Protein AF-A0A8H6TT60-F1 (afdb_monomer)

Structure (mmCIF, N/CA/C/O backbone):
data_AF-A0A8H6TT60-F1
#
_entry.id   AF-A0A8H6TT60-F1
#
loop_
_atom_site.group_PDB
_atom_site.id
_atom_site.type_symbol
_atom_site.label_atom_id
_atom_site.label_alt_id
_atom_site.label_comp_id
_atom_site.label_asym_id
_atom_site.label_entity_id
_atom_site.label_seq_id
_atom_site.pdbx_PDB_ins_code
_atom_site.Cartn_x
_atom_site.Cartn_y
_atom_site.Cartn_z
_atom_site.occupancy
_atom_site.B_iso_or_equiv
_atom_site.auth_seq_id
_atom_site.auth_comp_id
_atom_site.auth_asym_id
_atom_site.auth_atom_id
_atom_site.pdbx_PDB_model_num
ATOM 1 N N . MET A 1 1 ? 9.401 -14.205 6.089 1.00 51.28 1 MET A N 1
ATOM 2 C CA . MET A 1 1 ? 9.884 -13.890 4.728 1.00 51.28 1 MET A CA 1
ATOM 3 C C . MET A 1 1 ? 11.202 -14.616 4.530 1.00 51.28 1 MET A C 1
ATOM 5 O O . MET A 1 1 ? 12.069 -14.427 5.379 1.00 51.28 1 MET A O 1
ATOM 9 N N . PRO A 1 2 ? 11.378 -15.457 3.499 1.00 51.19 2 PRO A N 1
ATOM 10 C CA . PRO A 1 2 ? 12.714 -15.923 3.177 1.00 51.19 2 PRO A CA 1
ATOM 11 C C . PRO A 1 2 ? 13.532 -14.701 2.713 1.00 51.19 2 PRO A C 1
ATOM 13 O O . PRO A 1 2 ? 13.049 -13.936 1.874 1.00 51.19 2 PRO A O 1
ATOM 16 N N . PRO A 1 3 ? 14.737 -14.473 3.256 1.00 56.41 3 PRO A N 1
ATOM 17 C CA . PRO A 1 3 ? 15.605 -13.351 2.885 1.00 56.41 3 PRO A CA 1
ATOM 18 C C . PRO A 1 3 ? 15.884 -13.226 1.377 1.00 56.41 3 PRO A C 1
ATOM 20 O O . PRO A 1 3 ? 16.286 -12.165 0.923 1.00 56.41 3 PRO A O 1
ATOM 23 N N . SER A 1 4 ? 15.634 -14.284 0.599 1.00 56.66 4 SER A N 1
ATOM 24 C CA . SER A 1 4 ? 15.887 -14.376 -0.841 1.00 56.66 4 SER A CA 1
ATOM 25 C C . SER A 1 4 ? 14.993 -13.506 -1.731 1.00 56.66 4 SER A C 1
ATOM 27 O O . SER A 1 4 ? 15.344 -13.289 -2.885 1.00 56.66 4 SER A O 1
ATOM 29 N N . ALA A 1 5 ? 13.846 -13.021 -1.240 1.00 62.72 5 ALA A N 1
ATOM 30 C CA . ALA A 1 5 ? 12.920 -12.204 -2.038 1.00 62.72 5 ALA A CA 1
ATOM 31 C C . ALA A 1 5 ? 13.237 -10.698 -2.008 1.00 62.72 5 ALA A C 1
ATOM 33 O O . ALA A 1 5 ? 12.666 -9.933 -2.782 1.00 62.72 5 ALA A O 1
ATOM 34 N N . ILE A 1 6 ? 14.116 -10.271 -1.099 1.00 71.19 6 ILE A N 1
ATOM 35 C CA . ILE A 1 6 ? 14.583 -8.892 -1.000 1.00 71.19 6 ILE A CA 1
ATOM 36 C C . ILE A 1 6 ? 15.990 -8.842 -1.606 1.00 71.19 6 ILE A C 1
ATOM 38 O O . ILE A 1 6 ? 16.857 -9.584 -1.140 1.00 71.19 6 ILE A O 1
ATOM 42 N N . PRO A 1 7 ? 16.254 -7.990 -2.615 1.00 73.81 7 PRO A N 1
ATOM 43 C CA . PRO A 1 7 ? 17.599 -7.840 -3.158 1.00 73.81 7 PRO A CA 1
ATOM 44 C C . PRO A 1 7 ? 18.592 -7.507 -2.030 1.00 73.81 7 PRO A C 1
ATOM 46 O O . PRO A 1 7 ? 18.282 -6.644 -1.201 1.00 73.81 7 PRO A O 1
ATOM 49 N N . PRO A 1 8 ? 19.772 -8.147 -1.969 1.00 67.81 8 PRO A N 1
ATOM 50 C CA . PRO A 1 8 ? 20.729 -7.955 -0.873 1.00 67.81 8 PRO A CA 1
ATOM 51 C C . PRO A 1 8 ? 21.216 -6.502 -0.749 1.00 67.81 8 PRO A C 1
ATOM 53 O O . PRO A 1 8 ? 21.504 -6.047 0.356 1.00 67.81 8 PRO A O 1
ATOM 56 N N . GLU A 1 9 ? 21.216 -5.769 -1.865 1.00 68.38 9 GLU A N 1
ATOM 57 C CA . GLU A 1 9 ? 21.565 -4.345 -1.976 1.00 68.38 9 GLU A CA 1
ATOM 58 C C . GLU A 1 9 ? 20.437 -3.398 -1.530 1.00 68.38 9 GLU A C 1
ATOM 60 O O . GLU A 1 9 ? 20.615 -2.182 -1.462 1.00 68.38 9 GLU A O 1
ATOM 65 N N . SER A 1 10 ? 19.233 -3.918 -1.277 1.00 68.81 10 SER A N 1
ATOM 66 C CA . SER A 1 10 ? 18.085 -3.058 -1.008 1.00 68.81 10 SER A CA 1
ATOM 67 C C . SER A 1 10 ? 18.124 -2.472 0.413 1.00 68.81 10 SER A C 1
ATOM 69 O O . SER A 1 10 ? 18.510 -3.141 1.383 1.00 68.81 10 SER A O 1
ATOM 71 N N . PRO A 1 11 ? 17.697 -1.208 0.577 1.00 68.06 11 PRO A N 1
ATOM 72 C CA . PRO A 1 11 ? 17.667 -0.573 1.881 1.00 68.06 11 PRO A CA 1
ATOM 73 C C . PRO A 1 11 ? 16.642 -1.264 2.786 1.00 68.06 11 PRO A C 1
ATOM 75 O O . PRO A 1 11 ? 15.459 -1.339 2.470 1.00 68.06 11 PRO A O 1
ATOM 78 N N . ARG A 1 12 ? 17.085 -1.690 3.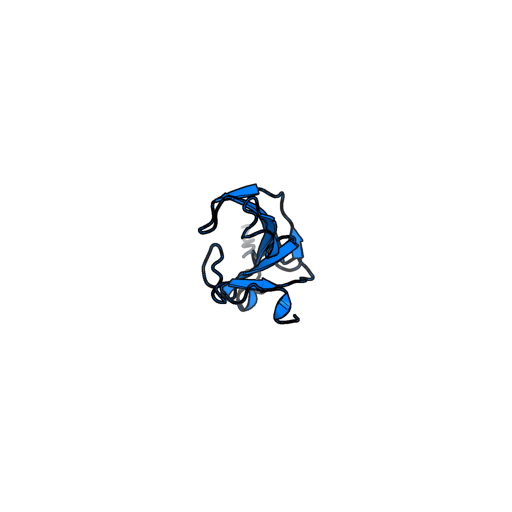975 1.00 71.50 12 ARG A N 1
ATOM 79 C CA . ARG A 1 12 ? 16.194 -2.168 5.054 1.00 71.50 12 ARG A CA 1
ATOM 80 C C . ARG A 1 12 ? 15.429 -1.035 5.751 1.00 71.50 12 ARG A C 1
ATOM 82 O O . ARG A 1 12 ? 14.546 -1.291 6.563 1.00 71.50 12 ARG A O 1
ATOM 89 N N . ASN A 1 13 ? 15.774 0.212 5.433 1.00 76.88 13 ASN A N 1
ATOM 90 C CA . ASN A 1 13 ? 15.185 1.418 5.999 1.00 76.88 13 ASN A CA 1
ATOM 91 C C . ASN A 1 13 ? 14.226 2.042 4.984 1.00 76.88 13 ASN A C 1
ATOM 93 O O . ASN A 1 13 ? 14.607 2.946 4.239 1.00 76.88 13 ASN A O 1
ATOM 97 N N . PHE A 1 14 ? 12.988 1.556 4.947 1.00 86.00 14 PHE A N 1
ATOM 98 C CA . PHE A 1 14 ? 11.962 2.153 4.101 1.00 86.00 14 PHE A CA 1
ATOM 99 C C . PHE A 1 14 ? 11.390 3.421 4.746 1.00 86.00 14 PHE A C 1
ATOM 101 O O . PHE A 1 14 ? 11.361 3.564 5.974 1.00 86.00 14 PHE A O 1
ATOM 108 N N . LYS A 1 15 ? 10.931 4.349 3.904 1.00 86.06 15 LYS A N 1
ATOM 109 C CA . LYS A 1 15 ? 10.236 5.567 4.325 1.00 86.06 15 LYS A CA 1
ATOM 110 C C . LYS A 1 15 ? 8.884 5.651 3.624 1.00 86.06 15 LYS A C 1
ATOM 112 O O . LYS A 1 15 ? 8.822 5.474 2.4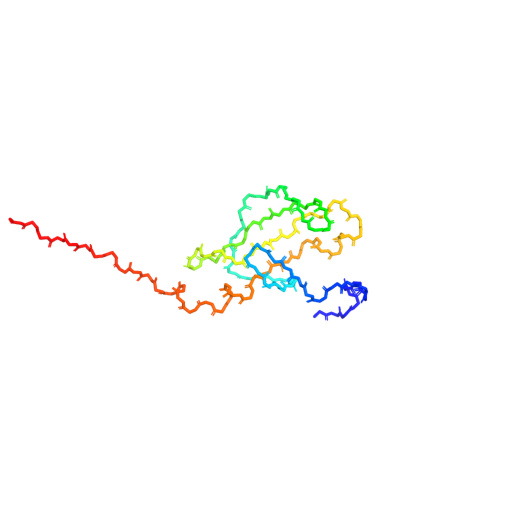09 1.00 86.06 15 LYS A O 1
ATOM 117 N N . GLY A 1 16 ? 7.838 5.861 4.415 1.00 84.06 16 GLY A N 1
ATOM 118 C CA . GLY A 1 16 ? 6.484 6.142 3.954 1.00 84.06 16 GLY A CA 1
ATOM 119 C C . GLY A 1 16 ? 6.279 7.639 3.733 1.00 84.06 16 GLY A C 1
ATOM 120 O O . GLY A 1 16 ? 7.222 8.361 3.409 1.00 84.06 16 GLY A O 1
ATOM 121 N N . PHE A 1 17 ? 5.045 8.095 3.923 1.00 83.25 17 PHE A N 1
ATOM 122 C CA . PHE A 1 17 ? 4.691 9.506 3.844 1.00 83.25 17 PHE A CA 1
ATOM 123 C C . PHE A 1 17 ? 5.142 10.278 5.090 1.00 83.25 17 PHE A C 1
ATOM 125 O O . PHE A 1 17 ? 5.773 11.323 4.953 1.00 83.25 17 PHE A O 1
ATOM 132 N N . SER A 1 18 ? 4.867 9.758 6.291 1.00 81.38 18 SER A N 1
ATOM 133 C CA . SER A 1 18 ? 5.135 10.467 7.553 1.00 81.38 18 SER A CA 1
ATOM 134 C C . SER A 1 18 ? 6.479 10.105 8.193 1.00 81.38 18 SER A C 1
ATOM 136 O O . SER A 1 18 ? 7.041 10.889 8.958 1.00 81.38 18 SER A O 1
ATOM 138 N N . GLY A 1 19 ? 7.056 8.945 7.864 1.00 86.88 19 GLY A N 1
ATOM 139 C CA . GLY A 1 19 ? 8.360 8.586 8.411 1.00 86.88 19 GLY A CA 1
ATOM 140 C C . GLY A 1 19 ? 8.824 7.171 8.112 1.00 86.88 19 GLY A C 1
ATOM 141 O O . GLY A 1 19 ? 8.789 6.703 6.975 1.00 86.88 19 GLY A O 1
ATOM 142 N N . ARG A 1 20 ? 9.362 6.505 9.140 1.00 91.62 20 ARG A N 1
ATOM 143 C CA . ARG A 1 20 ? 9.911 5.148 9.021 1.00 91.62 20 ARG A CA 1
ATOM 144 C C . ARG A 1 20 ? 8.793 4.156 8.731 1.00 91.62 20 ARG A C 1
ATOM 146 O O . ARG A 1 20 ? 7.799 4.099 9.450 1.00 91.62 20 ARG A O 1
ATOM 153 N N . ALA A 1 21 ? 9.021 3.326 7.726 1.00 92.81 21 ALA A N 1
ATOM 154 C CA . ALA A 1 21 ? 8.089 2.296 7.317 1.00 92.81 21 ALA A CA 1
ATOM 155 C C . ALA A 1 21 ? 8.782 0.937 7.214 1.00 92.81 21 ALA A C 1
ATOM 157 O O . ALA A 1 21 ? 10.010 0.835 7.155 1.00 92.81 21 ALA A O 1
ATOM 158 N N . SER A 1 22 ? 7.979 -0.118 7.209 1.00 90.56 22 SER A N 1
ATOM 159 C CA . SER A 1 22 ? 8.426 -1.488 6.967 1.00 90.56 22 SER A CA 1
ATOM 160 C C . SER A 1 22 ? 7.587 -2.130 5.876 1.00 90.56 22 SER A C 1
ATOM 162 O O . SER A 1 22 ? 6.414 -1.800 5.702 1.00 90.56 22 SER A O 1
ATOM 164 N N . LEU A 1 23 ? 8.217 -3.026 5.118 1.00 91.00 23 LEU A N 1
ATOM 165 C CA . LEU A 1 23 ? 7.588 -3.719 4.006 1.00 91.00 23 LEU A CA 1
ATOM 166 C C . LEU A 1 23 ? 7.056 -5.080 4.466 1.00 91.00 23 LEU A C 1
ATOM 168 O O . LEU A 1 23 ? 7.801 -5.905 4.993 1.00 91.00 23 LEU A O 1
ATOM 172 N N . PHE A 1 24 ? 5.775 -5.323 4.224 1.00 90.62 24 PHE A N 1
ATOM 173 C CA . PHE A 1 24 ? 5.064 -6.539 4.586 1.00 90.62 24 PHE A CA 1
ATOM 174 C C . PHE A 1 24 ? 4.539 -7.245 3.335 1.00 90.62 24 PHE A C 1
ATOM 176 O O . PHE A 1 24 ? 4.322 -6.640 2.285 1.00 90.62 24 PHE A O 1
ATOM 183 N N . THR A 1 25 ? 4.342 -8.556 3.451 1.00 91.00 25 THR A N 1
ATOM 184 C CA . THR A 1 25 ? 3.820 -9.412 2.369 1.00 91.00 25 THR A CA 1
ATOM 185 C C . THR A 1 25 ? 2.318 -9.649 2.473 1.00 91.00 25 THR A C 1
ATOM 187 O O . THR A 1 25 ? 1.690 -9.983 1.476 1.00 91.00 25 THR A O 1
ATOM 190 N N . ALA A 1 26 ? 1.743 -9.455 3.658 1.00 90.81 26 ALA A N 1
ATOM 191 C CA . ALA A 1 26 ? 0.322 -9.597 3.922 1.00 90.81 26 ALA A CA 1
ATOM 192 C C . ALA A 1 26 ? -0.096 -8.606 5.011 1.00 90.81 26 ALA A C 1
ATOM 194 O O . ALA A 1 26 ? 0.693 -8.291 5.906 1.00 90.81 26 ALA A O 1
ATOM 195 N N . THR A 1 27 ? -1.339 -8.148 4.933 1.00 92.44 27 THR A N 1
ATOM 196 C CA . THR A 1 27 ? -2.003 -7.315 5.937 1.00 92.44 27 THR A CA 1
ATOM 197 C C . THR A 1 27 ? -3.443 -7.789 6.095 1.00 92.44 27 THR A C 1
ATOM 199 O O . THR A 1 27 ? -4.010 -8.396 5.186 1.00 92.44 27 THR A O 1
ATOM 202 N N . TYR A 1 28 ? -4.030 -7.533 7.260 1.00 93.31 28 TYR A N 1
ATOM 203 C CA . TYR A 1 28 ? -5.405 -7.904 7.585 1.00 93.31 28 TYR A CA 1
ATOM 204 C C . TYR A 1 28 ? -6.113 -6.704 8.206 1.00 93.31 28 TYR A C 1
ATOM 206 O O . TYR A 1 28 ? -5.453 -5.820 8.746 1.00 93.31 28 TYR A O 1
ATOM 214 N N . ASN A 1 29 ? -7.447 -6.694 8.153 1.00 93.81 29 ASN A N 1
ATOM 215 C CA . ASN A 1 29 ? -8.280 -5.635 8.731 1.00 93.81 29 ASN A CA 1
ATOM 216 C C . ASN A 1 29 ? -7.993 -4.224 8.170 1.00 93.81 29 ASN A C 1
ATOM 218 O O . ASN A 1 29 ? -8.046 -3.232 8.895 1.00 93.81 29 ASN A O 1
ATOM 222 N N . VAL A 1 30 ? -7.681 -4.140 6.874 1.00 95.56 30 VAL A N 1
ATOM 223 C CA . VAL A 1 30 ? -7.428 -2.872 6.180 1.00 95.56 30 VAL A CA 1
ATOM 224 C C . VAL A 1 30 ? -8.326 -2.708 4.958 1.00 95.56 30 VAL A C 1
ATOM 226 O O . VAL A 1 30 ? -8.623 -3.683 4.263 1.00 95.56 30 VAL A O 1
ATOM 229 N N . SER A 1 31 ? -8.702 -1.467 4.669 1.00 95.88 31 SER A N 1
ATOM 230 C CA . SER A 1 31 ? -9.360 -1.044 3.432 1.00 95.88 31 SER A CA 1
ATOM 231 C C . SER A 1 31 ? -8.347 -0.376 2.513 1.00 95.88 31 SER A C 1
ATOM 233 O O . SER A 1 31 ? -7.443 0.313 2.987 1.00 95.88 31 SER A O 1
ATOM 235 N N . GLN A 1 32 ? -8.513 -0.558 1.204 1.00 96.44 32 GLN A N 1
ATOM 236 C CA . GLN A 1 32 ? -7.655 0.040 0.180 1.00 96.44 32 GLN A CA 1
ATOM 237 C C . GLN A 1 32 ? -8.426 1.143 -0.543 1.00 96.44 32 GLN A C 1
ATOM 239 O O . GLN A 1 32 ? -9.507 0.881 -1.073 1.00 96.44 32 GLN A O 1
ATOM 244 N N . LEU A 1 33 ? -7.876 2.356 -0.586 1.00 95.88 33 LEU A N 1
ATOM 245 C CA . LEU A 1 33 ? -8.440 3.432 -1.403 1.00 95.88 33 LEU A CA 1
ATOM 246 C C . LEU A 1 33 ? -8.063 3.266 -2.881 1.00 95.88 33 LEU A C 1
ATOM 248 O O . LEU A 1 33 ? -7.205 2.456 -3.244 1.00 95.88 33 LEU A O 1
ATOM 252 N N . ALA A 1 34 ? -8.704 4.063 -3.740 1.00 96.81 34 ALA A N 1
ATOM 253 C CA . ALA A 1 34 ? -8.413 4.089 -5.168 1.00 96.81 34 ALA A CA 1
ATOM 254 C C . ALA A 1 34 ? -6.905 4.325 -5.415 1.00 96.81 34 ALA A C 1
ATOM 256 O O . ALA A 1 34 ? -6.343 5.284 -4.874 1.00 96.81 34 ALA A O 1
ATOM 257 N N . PRO A 1 35 ? -6.234 3.476 -6.218 1.00 96.94 35 PRO A N 1
ATOM 258 C CA . PRO A 1 35 ? -4.813 3.632 -6.476 1.00 96.94 35 PRO A CA 1
ATOM 259 C C . PRO A 1 35 ? -4.496 4.944 -7.200 1.00 96.94 35 PRO A C 1
ATOM 261 O O . PRO A 1 35 ? -5.159 5.306 -8.172 1.00 96.94 35 PRO A O 1
ATOM 264 N N . LYS A 1 36 ? -3.431 5.619 -6.769 1.00 96.31 36 LYS A N 1
ATOM 265 C CA . LYS A 1 36 ? -2.909 6.854 -7.362 1.00 96.31 36 LYS A CA 1
ATOM 266 C C . LYS A 1 36 ? -1.447 6.683 -7.759 1.00 96.31 36 LYS A C 1
ATOM 268 O O . LYS A 1 36 ? -0.689 5.981 -7.090 1.00 96.31 36 LYS A O 1
ATOM 273 N N . VAL A 1 37 ? -1.043 7.305 -8.865 1.00 96.25 37 VAL A N 1
ATOM 274 C CA . VAL A 1 37 ? 0.370 7.331 -9.265 1.00 96.25 37 VAL A CA 1
ATOM 275 C C . VAL A 1 37 ? 1.093 8.374 -8.420 1.00 96.25 37 VAL A C 1
ATOM 277 O O . VAL A 1 37 ? 0.663 9.522 -8.355 1.00 96.25 37 VAL A O 1
ATOM 280 N N . GLN A 1 38 ? 2.195 7.980 -7.789 1.00 93.69 38 GLN A N 1
ATOM 281 C CA . GLN A 1 38 ? 3.029 8.8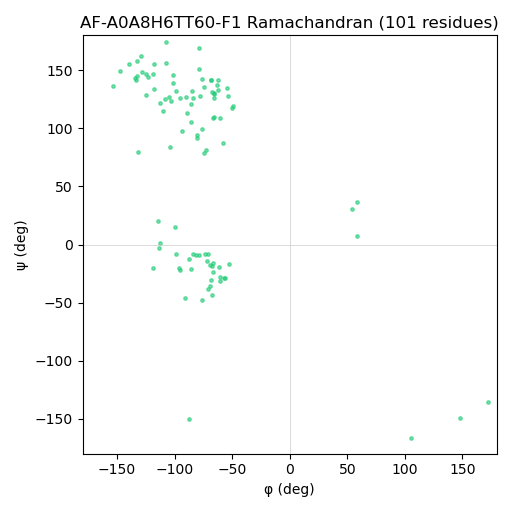51 -6.972 1.00 93.69 38 GLN A CA 1
ATOM 282 C C . GLN A 1 38 ? 4.505 8.659 -7.320 1.00 93.69 38 GLN A C 1
ATOM 284 O O . GLN A 1 38 ? 4.965 7.544 -7.574 1.00 93.69 38 GLN A O 1
ATOM 289 N N . LEU A 1 39 ? 5.255 9.760 -7.323 1.00 90.94 39 LEU A N 1
ATOM 290 C CA . LEU A 1 39 ? 6.702 9.728 -7.492 1.00 90.94 39 LEU A CA 1
ATOM 291 C C . LEU A 1 39 ? 7.363 9.505 -6.128 1.00 90.94 39 LEU A C 1
ATOM 293 O O . LEU A 1 39 ? 7.159 10.281 -5.196 1.00 90.94 39 LEU A O 1
ATOM 297 N N . MET A 1 40 ? 8.137 8.431 -6.012 1.00 86.75 40 MET A N 1
ATOM 298 C CA . MET A 1 40 ? 8.946 8.114 -4.836 1.00 86.75 40 MET A CA 1
ATOM 299 C C . MET A 1 40 ? 10.429 8.337 -5.144 1.00 86.75 40 MET A C 1
ATOM 301 O O . MET A 1 40 ? 10.810 8.584 -6.288 1.00 86.75 40 MET A O 1
ATOM 305 N N . ALA A 1 41 ? 11.288 8.197 -4.132 1.00 83.44 41 ALA A N 1
ATOM 306 C CA . ALA A 1 41 ? 12.740 8.299 -4.310 1.00 83.44 41 ALA A CA 1
ATOM 307 C C . ALA A 1 41 ? 13.293 7.317 -5.362 1.00 83.44 41 ALA A C 1
ATOM 309 O O . ALA A 1 41 ? 14.288 7.612 -6.013 1.00 83.44 41 ALA A O 1
ATOM 310 N N . THR A 1 42 ? 12.636 6.169 -5.537 1.00 84.06 42 THR A N 1
ATOM 311 C CA . THR A 1 42 ? 13.002 5.117 -6.495 1.00 84.06 42 THR A CA 1
ATOM 312 C C . THR A 1 42 ? 12.181 5.159 -7.789 1.00 84.06 42 THR A C 1
ATOM 314 O O . THR A 1 42 ? 12.167 4.198 -8.548 1.00 84.06 42 THR A O 1
ATOM 317 N N . GLY A 1 43 ? 11.477 6.264 -8.057 1.00 89.19 43 GLY A N 1
ATOM 318 C CA . GLY A 1 43 ? 10.702 6.459 -9.282 1.00 89.19 43 GLY A CA 1
ATOM 319 C C . GLY A 1 43 ? 9.189 6.340 -9.096 1.00 89.19 43 GLY A C 1
ATOM 320 O O . GLY A 1 43 ? 8.657 6.398 -7.983 1.00 89.19 43 GLY A O 1
ATOM 321 N N . ALA A 1 44 ? 8.471 6.240 -10.215 1.00 93.50 44 ALA A N 1
ATOM 322 C CA . ALA A 1 44 ? 7.012 6.236 -10.230 1.00 93.50 44 ALA A CA 1
ATOM 323 C C . ALA A 1 44 ? 6.443 4.902 -9.729 1.00 93.50 44 ALA A C 1
ATOM 325 O O . ALA A 1 44 ? 6.869 3.825 -10.155 1.00 93.50 44 ALA A O 1
ATOM 326 N N . HIS A 1 45 ? 5.430 4.992 -8.871 1.00 94.81 45 HIS A N 1
ATOM 327 C CA . HIS A 1 45 ? 4.707 3.853 -8.319 1.00 94.81 45 HIS A CA 1
ATOM 328 C C . HIS A 1 45 ? 3.199 4.106 -8.371 1.00 94.81 45 HIS A C 1
ATOM 330 O O . HIS A 1 45 ? 2.745 5.227 -8.154 1.00 94.81 45 HIS A O 1
ATOM 336 N N . LEU A 1 46 ? 2.415 3.063 -8.639 1.00 96.75 46 LEU A N 1
ATOM 337 C CA . LEU A 1 46 ? 0.971 3.062 -8.421 1.00 96.75 46 LEU A CA 1
ATOM 338 C C . LEU A 1 46 ? 0.712 2.571 -6.994 1.00 96.75 46 LEU A C 1
ATOM 340 O O . LEU A 1 46 ? 0.996 1.414 -6.679 1.00 96.75 46 LEU A O 1
ATOM 344 N N . LEU A 1 47 ? 0.200 3.450 -6.137 1.00 96.44 47 LEU A N 1
ATOM 345 C CA . LEU A 1 47 ? 0.027 3.210 -4.706 1.00 96.44 47 LEU A CA 1
ATOM 346 C C . LEU A 1 47 ? -1.450 3.271 -4.324 1.00 96.44 47 LEU A C 1
ATOM 348 O O . LEU A 1 47 ? -2.141 4.212 -4.702 1.00 96.44 47 LEU A O 1
ATOM 352 N N . ALA A 1 48 ? -1.920 2.305 -3.540 1.00 97.12 48 ALA A N 1
ATOM 353 C CA . ALA A 1 48 ? -3.228 2.360 -2.890 1.00 97.12 48 ALA A CA 1
ATOM 354 C C . ALA A 1 48 ? -3.039 2.663 -1.403 1.00 97.12 48 ALA A C 1
ATOM 356 O O . ALA A 1 48 ? -2.260 1.987 -0.735 1.00 97.12 48 ALA A O 1
ATOM 357 N N . GLU A 1 49 ? -3.719 3.682 -0.893 1.00 96.12 49 GLU A N 1
ATOM 358 C CA . GLU A 1 49 ? -3.676 4.034 0.529 1.00 96.12 49 GLU A CA 1
ATOM 359 C C . GLU A 1 49 ? -4.371 2.960 1.374 1.00 96.12 49 GLU A C 1
ATOM 361 O O . GLU A 1 49 ? -5.376 2.390 0.942 1.00 96.12 49 GLU A O 1
ATOM 366 N N . LEU A 1 50 ? -3.807 2.660 2.543 1.00 96.19 50 LEU A N 1
ATOM 367 C CA . LEU A 1 50 ? -4.297 1.643 3.467 1.00 96.19 50 LEU A CA 1
ATOM 368 C C . LEU A 1 50 ? -4.819 2.291 4.735 1.00 96.19 50 LEU A C 1
ATOM 370 O O . LEU A 1 50 ? -4.041 2.910 5.459 1.00 96.19 50 LEU A O 1
ATOM 374 N N . ASN A 1 51 ? -6.089 2.040 5.043 1.00 95.06 51 ASN A N 1
ATOM 375 C CA . ASN A 1 51 ? -6.715 2.519 6.272 1.00 95.06 51 ASN A CA 1
ATOM 376 C C . ASN A 1 51 ? -7.177 1.339 7.124 1.00 95.06 51 ASN A C 1
ATOM 378 O O . ASN A 1 51 ? -7.565 0.296 6.595 1.00 95.06 51 ASN A O 1
ATOM 382 N N . CYS A 1 52 ? -7.128 1.490 8.445 1.00 93.25 52 CYS A N 1
ATOM 383 C CA . CYS A 1 52 ? -7.652 0.501 9.381 1.00 93.25 52 CYS A CA 1
ATOM 384 C C . CYS A 1 52 ? -9.176 0.402 9.250 1.00 93.25 52 CYS A C 1
ATOM 386 O O . CYS A 1 52 ? -9.863 1.411 9.366 1.00 93.25 52 CYS A O 1
ATOM 388 N N . ASN A 1 53 ? -9.730 -0.803 9.105 1.00 94.06 53 ASN A N 1
ATOM 389 C CA . ASN A 1 53 ? -11.188 -0.973 9.030 1.00 94.06 53 ASN A CA 1
ATOM 390 C C . ASN A 1 53 ? -11.911 -0.644 10.345 1.00 94.06 53 ASN A C 1
ATOM 392 O O . ASN A 1 53 ? -13.121 -0.454 10.343 1.00 94.06 53 ASN A O 1
ATOM 396 N N . THR A 1 54 ? -11.195 -0.614 11.471 1.00 90.19 54 THR A N 1
ATOM 397 C CA . THR A 1 54 ? -11.792 -0.389 12.794 1.00 90.19 54 THR A CA 1
ATOM 398 C C . THR A 1 54 ? -11.827 1.090 13.170 1.00 90.19 54 THR A C 1
ATOM 400 O O . THR A 1 54 ? -12.855 1.571 13.628 1.00 90.19 54 THR A O 1
ATOM 403 N N . CYS A 1 55 ? -10.724 1.816 12.976 1.00 89.19 55 CYS A N 1
ATOM 404 C CA . CYS A 1 55 ? -10.610 3.226 13.370 1.00 89.19 55 CYS A CA 1
ATOM 405 C C . CYS A 1 55 ? -10.501 4.192 12.182 1.00 89.19 55 CYS A C 1
ATOM 407 O O . CYS A 1 55 ? -10.363 5.390 12.385 1.00 89.19 55 CYS A O 1
ATOM 409 N N . SER A 1 56 ? -10.537 3.695 10.940 1.00 90.25 56 SER A N 1
ATOM 410 C CA . SER A 1 56 ? -10.366 4.482 9.704 1.00 90.25 56 SER A CA 1
ATOM 411 C C . SER A 1 56 ? -9.038 5.248 9.587 1.00 90.25 56 SER A C 1
ATOM 413 O O . SER A 1 56 ? -8.853 5.999 8.631 1.00 90.25 56 SER A O 1
ATOM 415 N N . GLN A 1 57 ? -8.094 5.029 10.507 1.00 91.44 57 GLN A N 1
ATOM 416 C CA . GLN A 1 57 ? -6.784 5.677 10.514 1.00 91.44 57 GLN A CA 1
ATOM 417 C C . GLN A 1 57 ? -5.919 5.204 9.344 1.00 91.44 57 GLN A C 1
ATOM 419 O O . GLN A 1 57 ? -5.898 4.013 9.020 1.00 91.44 57 GLN A O 1
ATOM 424 N N . TYR A 1 58 ? -5.165 6.132 8.760 1.00 92.75 58 TYR A N 1
ATOM 425 C CA . TYR A 1 58 ? -4.132 5.845 7.768 1.00 92.75 58 TYR A CA 1
ATOM 426 C C . TYR A 1 58 ? -3.014 4.970 8.358 1.00 92.75 58 TYR A C 1
ATOM 428 O O . TYR A 1 58 ? -2.485 5.253 9.427 1.00 92.75 58 TYR A O 1
ATOM 436 N N . LEU A 1 59 ? -2.622 3.917 7.640 1.00 94.31 59 LEU A N 1
ATOM 437 C CA . LEU A 1 59 ? -1.579 2.973 8.060 1.00 94.31 59 LEU A CA 1
ATOM 438 C C . LEU A 1 59 ? -0.383 2.923 7.104 1.00 94.31 59 LEU A C 1
ATOM 440 O O . LEU A 1 59 ? 0.685 2.436 7.483 1.00 94.31 59 LEU A O 1
ATOM 444 N N . GLY A 1 60 ? -0.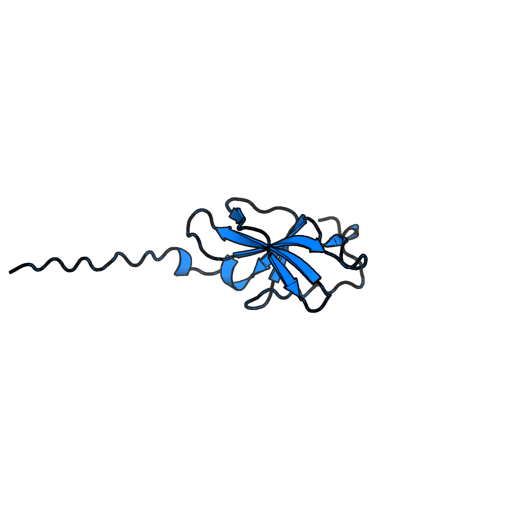550 3.358 5.853 1.00 94.88 60 GLY A N 1
ATOM 445 C CA . GLY A 1 60 ? 0.492 3.259 4.835 1.00 94.88 60 GLY A CA 1
ATOM 446 C C . GL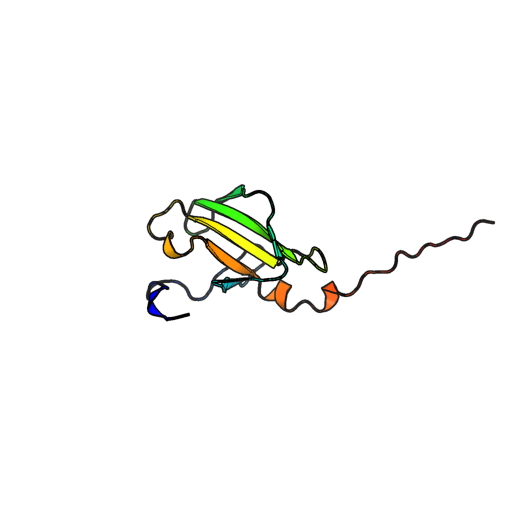Y A 1 60 ? -0.047 3.052 3.424 1.00 94.88 60 GLY A C 1
ATOM 447 O O . GLY A 1 60 ? -1.147 3.483 3.085 1.00 94.88 60 GLY A O 1
ATOM 448 N N . TYR A 1 61 ? 0.730 2.349 2.596 1.00 95.81 61 TYR A N 1
ATOM 449 C CA . TYR A 1 61 ? 0.410 2.108 1.188 1.00 95.81 61 TYR A CA 1
ATOM 450 C C . TYR A 1 61 ? 0.586 0.650 0.780 1.00 95.81 61 TYR A C 1
ATOM 452 O O . TYR A 1 61 ? 1.535 -0.020 1.181 1.00 95.81 61 TYR A O 1
ATOM 460 N N . LYS A 1 62 ? -0.270 0.173 -0.121 1.00 96.19 62 LYS A N 1
ATOM 461 C CA . LYS A 1 62 ? 0.006 -0.986 -0.965 1.00 96.19 62 LYS A CA 1
ATOM 462 C C . LYS A 1 62 ? 0.671 -0.507 -2.250 1.00 96.19 62 LYS A C 1
ATOM 464 O O . LYS A 1 62 ? 0.128 0.337 -2.961 1.00 96.19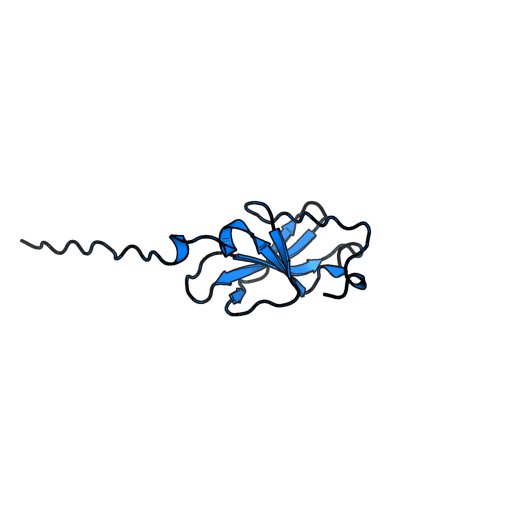 62 LYS A O 1
ATOM 469 N N . ILE A 1 63 ? 1.815 -1.094 -2.578 1.00 95.25 63 ILE A N 1
ATOM 470 C CA . ILE A 1 63 ? 2.489 -0.879 -3.857 1.00 95.25 63 ILE A CA 1
ATOM 471 C C . ILE A 1 63 ? 1.796 -1.772 -4.885 1.00 95.25 63 ILE A C 1
ATOM 473 O O . ILE A 1 63 ? 2.089 -2.959 -4.996 1.00 95.25 63 ILE A O 1
ATOM 477 N N . VAL A 1 64 ? 0.827 -1.213 -5.608 1.00 96.44 64 VAL A N 1
ATOM 478 C CA . VAL A 1 64 ? 0.057 -1.938 -6.630 1.00 96.44 64 VAL A CA 1
ATOM 479 C C . VAL A 1 64 ? 0.931 -2.231 -7.842 1.00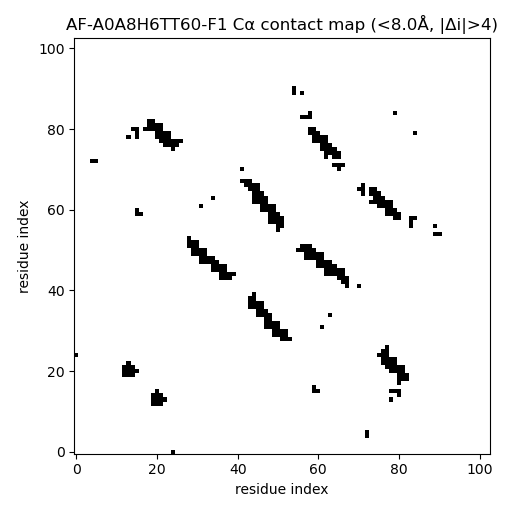 96.44 64 VAL A C 1
ATOM 481 O O . VAL A 1 64 ? 0.835 -3.304 -8.427 1.00 96.44 64 VAL A O 1
ATOM 484 N N . ARG A 1 65 ? 1.797 -1.284 -8.216 1.00 94.62 65 ARG A N 1
ATOM 485 C CA . ARG A 1 65 ? 2.747 -1.449 -9.318 1.00 94.62 65 ARG A CA 1
ATOM 486 C C . ARG A 1 65 ? 3.967 -0.561 -9.125 1.00 94.62 65 ARG A C 1
ATOM 488 O O . ARG A 1 65 ? 3.817 0.621 -8.822 1.00 94.62 65 ARG A O 1
ATOM 495 N N . ALA A 1 66 ? 5.152 -1.108 -9.364 1.00 93.56 66 ALA A N 1
ATOM 496 C CA . ALA A 1 66 ? 6.361 -0.324 -9.593 1.00 93.56 66 ALA A CA 1
ATOM 497 C C . ALA A 1 66 ? 6.603 -0.236 -11.105 1.00 93.56 66 ALA A C 1
ATOM 499 O O . ALA A 1 66 ? 6.484 -1.239 -11.809 1.00 93.56 66 ALA A O 1
ATOM 500 N N . PHE A 1 67 ? 6.875 0.961 -11.628 1.00 92.25 67 PHE A N 1
ATOM 501 C CA . PHE A 1 67 ? 7.127 1.125 -13.066 1.00 92.25 67 PHE A CA 1
ATOM 502 C C . PHE A 1 67 ? 8.589 0.861 -13.444 1.00 92.25 67 PHE A C 1
ATOM 504 O O . PHE A 1 67 ? 8.870 0.545 -14.599 1.00 92.25 67 PHE A O 1
ATOM 511 N N . ASP A 1 68 ? 9.506 0.955 -12.481 1.00 90.38 68 ASP A N 1
ATOM 512 C CA . ASP A 1 68 ? 10.899 0.561 -12.662 1.00 90.38 68 ASP A CA 1
ATOM 513 C C . ASP A 1 68 ? 11.067 -0.947 -12.407 1.00 90.38 68 ASP A C 1
ATOM 515 O O . ASP A 1 68 ? 10.615 -1.477 -11.391 1.00 90.38 68 ASP A O 1
ATOM 519 N N . LYS A 1 69 ? 11.754 -1.639 -13.323 1.00 86.50 69 LYS A N 1
ATOM 520 C CA . LYS A 1 69 ? 12.073 -3.071 -13.205 1.00 86.50 69 LYS A CA 1
ATOM 521 C C . LYS A 1 69 ? 12.920 -3.376 -11.972 1.00 86.50 69 LYS A C 1
ATOM 523 O O . LYS A 1 69 ? 12.788 -4.451 -11.396 1.00 86.50 69 LYS A O 1
ATOM 528 N N . SER A 1 70 ? 13.776 -2.442 -11.553 1.00 86.38 70 SER A N 1
ATOM 529 C CA . SER A 1 70 ? 14.595 -2.610 -10.345 1.00 86.38 70 SER A CA 1
ATOM 530 C C . SER A 1 70 ? 13.757 -2.639 -9.056 1.00 86.38 70 SER A C 1
ATOM 532 O O . SER A 1 70 ? 14.215 -3.127 -8.022 1.00 86.38 70 SER A O 1
ATOM 534 N N . GLU A 1 71 ? 12.502 -2.192 -9.136 1.00 88.94 71 GLU A N 1
ATOM 535 C CA . GLU A 1 71 ? 11.579 -2.013 -8.017 1.00 88.94 71 GLU A CA 1
ATOM 536 C C . GLU A 1 71 ? 10.384 -2.982 -8.069 1.00 88.94 71 GLU A C 1
ATOM 538 O O . GLU A 1 71 ? 9.579 -3.023 -7.140 1.00 88.94 71 GLU A O 1
ATOM 543 N N . GLU A 1 72 ? 10.279 -3.816 -9.111 1.00 88.56 72 GLU A N 1
ATOM 544 C CA . GLU A 1 72 ? 9.177 -4.771 -9.325 1.00 88.56 72 GLU A CA 1
ATOM 545 C C . GLU A 1 72 ? 9.007 -5.757 -8.157 1.00 88.56 72 GLU A C 1
ATOM 547 O O . GLU A 1 72 ? 7.896 -6.163 -7.824 1.00 88.56 72 GLU A O 1
ATOM 552 N N . TRP A 1 73 ? 10.090 -6.073 -7.443 1.00 87.25 73 TRP A N 1
ATOM 553 C CA . TRP A 1 73 ? 10.053 -6.919 -6.244 1.00 87.25 73 TRP A CA 1
ATOM 554 C C . TRP A 1 73 ? 9.206 -6.332 -5.095 1.00 87.25 73 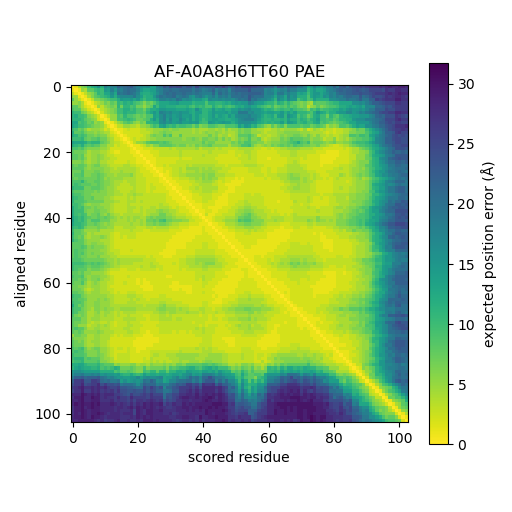TRP A C 1
ATOM 556 O O . TRP A 1 73 ? 8.791 -7.072 -4.195 1.00 87.25 73 TRP A O 1
ATOM 566 N N . LYS A 1 74 ? 8.931 -5.019 -5.121 1.00 89.62 74 LYS A N 1
ATOM 567 C CA . LYS A 1 74 ? 8.045 -4.319 -4.179 1.00 89.62 74 LYS A CA 1
ATOM 568 C C . LYS A 1 74 ? 6.571 -4.401 -4.576 1.00 89.62 74 LYS A C 1
ATOM 570 O O . LYS A 1 74 ? 5.721 -3.988 -3.791 1.00 89.62 74 LYS A O 1
ATOM 575 N N . GLN A 1 75 ? 6.248 -4.922 -5.757 1.00 92.25 75 GLN A N 1
ATOM 576 C CA . GLN A 1 75 ? 4.869 -5.064 -6.207 1.00 92.25 75 GLN A CA 1
ATOM 577 C C . GLN A 1 75 ? 4.073 -6.009 -5.298 1.00 92.25 75 GLN A C 1
ATOM 579 O O . GLN A 1 75 ? 4.580 -7.022 -4.809 1.00 92.25 75 GLN A O 1
ATOM 584 N N . ASP A 1 76 ? 2.813 -5.648 -5.056 1.00 92.50 76 ASP A N 1
ATOM 585 C CA . ASP A 1 76 ? 1.904 -6.322 -4.129 1.00 92.50 76 ASP A CA 1
ATOM 586 C C . ASP A 1 76 ? 2.479 -6.454 -2.713 1.00 92.50 76 ASP A C 1
ATOM 588 O O . ASP A 1 76 ? 2.198 -7.407 -1.985 1.00 92.50 76 ASP A O 1
ATOM 592 N N . ARG A 1 77 ? 3.316 -5.495 -2.310 1.00 92.88 77 ARG A N 1
ATOM 593 C CA . ARG A 1 77 ? 3.806 -5.368 -0.938 1.00 92.88 77 ARG A CA 1
ATOM 594 C C . ARG A 1 77 ? 3.153 -4.189 -0.240 1.00 92.88 77 ARG A C 1
ATOM 596 O O . ARG A 1 77 ? 2.698 -3.233 -0.869 1.00 92.88 77 ARG A O 1
ATOM 603 N N . PHE A 1 78 ? 3.128 -4.274 1.081 1.00 94.38 78 PHE A N 1
ATOM 604 C CA . PHE A 1 78 ? 2.487 -3.299 1.950 1.00 94.38 78 PHE A CA 1
ATOM 605 C C . PHE A 1 78 ? 3.559 -2.531 2.705 1.00 94.38 78 PHE A C 1
ATOM 607 O O . PHE A 1 78 ? 4.304 -3.104 3.493 1.00 94.38 78 PHE A O 1
ATOM 614 N N . LEU A 1 79 ? 3.660 -1.240 2.438 1.00 94.00 79 LEU A N 1
ATOM 615 C CA . LEU A 1 79 ? 4.550 -0.325 3.121 1.00 94.00 79 LEU A CA 1
ATOM 616 C C . LEU A 1 79 ? 3.773 0.330 4.266 1.00 94.00 79 LEU A C 1
ATOM 618 O O . LEU A 1 79 ? 3.019 1.270 4.026 1.00 94.00 79 LEU A O 1
ATOM 622 N N . LEU A 1 80 ? 3.932 -0.186 5.487 1.00 93.75 80 LEU A N 1
ATOM 623 C CA . LEU A 1 80 ? 3.220 0.314 6.668 1.00 93.75 80 LEU A CA 1
ATOM 624 C C . LEU A 1 80 ? 4.112 1.206 7.521 1.00 93.75 80 LEU A C 1
ATOM 626 O O . LEU A 1 80 ? 5.291 0.904 7.735 1.00 93.75 80 LEU A O 1
ATOM 630 N N . GLU A 1 81 ? 3.534 2.288 8.024 1.00 93.62 81 GLU A N 1
ATOM 631 C CA . GLU A 1 81 ? 4.230 3.270 8.844 1.00 93.62 81 GLU A CA 1
ATOM 632 C C . GLU A 1 81 ? 4.278 2.828 10.305 1.00 93.62 81 GLU A C 1
ATOM 634 O O . GLU A 1 81 ? 3.263 2.516 10.923 1.00 93.62 81 GLU A O 1
ATOM 639 N N . LEU A 1 82 ? 5.486 2.789 10.873 1.00 90.75 82 LEU A N 1
ATOM 640 C CA . LEU A 1 82 ? 5.695 2.234 12.213 1.00 90.75 82 LEU A CA 1
ATOM 641 C C . LEU A 1 82 ? 5.060 3.095 13.311 1.00 90.75 82 LEU A C 1
ATOM 643 O O . LEU A 1 82 ? 4.659 2.561 14.340 1.00 90.75 82 LEU A O 1
ATOM 647 N N . ALA A 1 83 ? 4.978 4.410 13.094 1.00 89.19 83 ALA A N 1
ATOM 648 C CA . ALA A 1 83 ? 4.343 5.330 14.032 1.00 89.19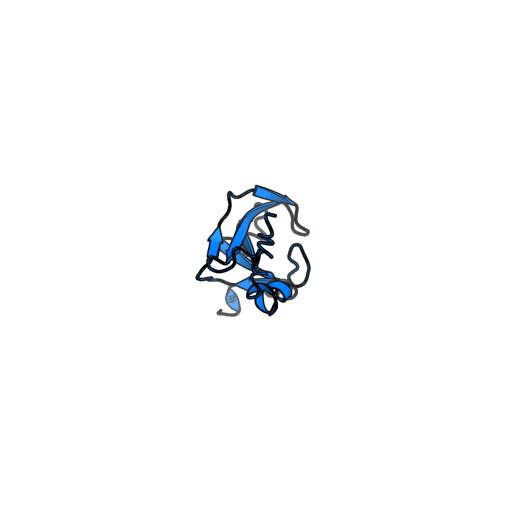 83 ALA A CA 1
ATOM 649 C C . ALA A 1 83 ? 2.828 5.089 14.119 1.00 89.19 83 ALA A C 1
ATOM 651 O O . ALA A 1 83 ? 2.290 5.010 15.220 1.00 89.19 83 ALA A O 1
ATOM 652 N N . GLU A 1 84 ? 2.169 4.884 12.976 1.00 88.94 84 GLU A N 1
ATOM 653 C CA . GLU A 1 84 ? 0.719 4.662 12.906 1.00 88.94 84 GLU A CA 1
ATOM 654 C C . GLU A 1 84 ? 0.308 3.312 13.501 1.00 88.94 84 GLU A C 1
ATOM 656 O O . GLU A 1 84 ? -0.705 3.213 14.187 1.00 88.94 84 GLU A O 1
ATOM 661 N N . LEU A 1 85 ? 1.134 2.276 13.318 1.00 86.44 85 LEU A N 1
ATOM 662 C CA . LEU A 1 85 ? 0.879 0.950 13.892 1.00 86.44 85 LEU A CA 1
ATOM 663 C C . LEU A 1 85 ? 0.964 0.911 15.422 1.00 86.44 85 LEU A C 1
ATOM 665 O O . LEU A 1 85 ? 0.398 0.011 16.036 1.00 86.44 85 LEU A O 1
ATOM 669 N N . ASN A 1 86 ? 1.684 1.850 16.035 1.00 83.75 86 ASN A N 1
ATOM 670 C CA . ASN A 1 86 ? 1.917 1.881 17.477 1.00 83.75 86 ASN A CA 1
ATOM 671 C C . ASN A 1 86 ? 1.261 3.101 18.141 1.00 83.75 86 ASN A C 1
ATOM 673 O O . ASN A 1 86 ? 1.689 3.505 19.222 1.00 83.75 86 ASN A O 1
ATOM 677 N N . ASN A 1 87 ? 0.268 3.713 17.487 1.00 78.50 87 ASN A N 1
ATOM 678 C CA . ASN A 1 87 ? -0.395 4.920 17.965 1.00 78.50 87 ASN A CA 1
ATOM 679 C C . ASN A 1 87 ? -1.550 4.576 18.936 1.00 78.50 87 ASN A C 1
ATOM 681 O O . ASN A 1 87 ? -2.622 4.158 18.481 1.00 78.50 87 ASN A O 1
ATOM 685 N N . PRO A 1 88 ? -1.382 4.785 20.260 1.00 69.44 88 PRO A N 1
ATOM 686 C CA . PRO A 1 88 ? -2.406 4.450 21.251 1.00 69.44 88 PRO A CA 1
ATOM 687 C C . PRO A 1 88 ? -3.619 5.391 21.206 1.00 69.44 88 PRO A C 1
ATOM 689 O O . PRO A 1 88 ? -4.658 5.074 21.777 1.00 69.44 88 PRO A O 1
ATOM 692 N N . TYR A 1 89 ? -3.513 6.537 20.527 1.00 66.88 89 TYR A N 1
ATOM 693 C CA . TYR A 1 89 ? -4.578 7.539 20.467 1.00 66.88 89 TYR A CA 1
ATOM 694 C C . TYR A 1 89 ? -5.662 7.212 19.432 1.00 66.88 89 TYR A C 1
ATOM 696 O O . TYR A 1 89 ? -6.714 7.839 19.434 1.00 66.88 89 TYR A O 1
ATOM 704 N N . THR A 1 90 ? -5.459 6.198 18.586 1.00 63.91 90 THR A N 1
ATOM 705 C CA . THR A 1 90 ? -6.429 5.784 17.552 1.00 63.91 90 THR A CA 1
ATOM 706 C C . THR A 1 90 ? -7.693 5.111 18.108 1.00 63.91 90 THR A C 1
ATOM 708 O O . THR A 1 90 ? -8.639 4.881 17.357 1.00 63.91 90 THR A O 1
ATOM 711 N N . HIS A 1 91 ? -7.728 4.815 19.413 1.00 59.72 91 HIS A N 1
ATOM 712 C CA . HIS A 1 91 ? -8.902 4.294 20.126 1.00 59.72 91 HIS A CA 1
ATOM 713 C C . HIS A 1 91 ? -9.688 5.360 20.897 1.00 59.72 91 HIS A C 1
ATOM 715 O O . HIS A 1 91 ? -10.770 5.060 21.399 1.00 59.72 91 HIS A O 1
ATOM 721 N N . PHE A 1 92 ? -9.175 6.588 21.002 1.00 54.53 92 PHE A N 1
ATOM 722 C CA . PHE A 1 92 ? -9.948 7.685 21.565 1.00 54.53 92 PHE A CA 1
ATOM 723 C C . PHE A 1 92 ? -10.875 8.214 20.473 1.00 54.53 92 PHE A C 1
ATOM 725 O O . PHE A 1 92 ? -10.496 9.074 19.685 1.00 54.53 92 PHE A O 1
ATOM 732 N N . PHE A 1 93 ? -12.093 7.678 20.420 1.00 54.12 93 PHE A N 1
ATOM 733 C CA . PHE A 1 93 ? -13.224 8.456 19.933 1.00 54.12 93 PHE A CA 1
ATOM 734 C C . PHE A 1 93 ? -13.411 9.580 20.959 1.00 54.12 93 PHE A C 1
ATOM 736 O O . PHE A 1 93 ? -13.779 9.264 22.091 1.00 54.12 93 PHE A O 1
ATOM 743 N N . PRO A 1 94 ? -13.112 10.859 20.660 1.00 51.81 94 PRO A N 1
ATOM 744 C CA . PRO A 1 94 ? -13.711 11.910 21.459 1.00 51.81 94 PRO A CA 1
ATOM 745 C C . PRO A 1 94 ? -15.216 11.741 21.258 1.00 51.81 94 PRO A C 1
ATOM 747 O O . PRO A 1 94 ? -15.716 11.926 20.147 1.00 51.81 94 PRO A O 1
ATOM 750 N N . GLU A 1 95 ? -15.917 11.280 22.295 1.00 53.97 95 GLU A N 1
ATOM 751 C CA . GLU A 1 95 ? -17.357 11.481 22.370 1.00 53.97 95 GLU A CA 1
ATOM 752 C C . GLU A 1 95 ? -17.571 12.964 22.084 1.00 53.97 95 GLU A C 1
ATOM 754 O O . GLU A 1 95 ? -16.968 13.830 22.718 1.00 53.97 95 GLU A O 1
ATOM 759 N N . SER A 1 96 ? -18.316 13.246 21.021 1.00 53.69 96 SER A N 1
ATOM 760 C CA . SER A 1 96 ? -18.814 14.578 20.749 1.00 53.69 96 SER A CA 1
ATOM 761 C C . SER A 1 96 ? -19.474 15.073 22.028 1.00 53.69 96 SER A C 1
ATOM 763 O O . SER A 1 96 ? -20.438 14.453 22.475 1.00 53.69 96 SER A O 1
ATOM 765 N N . ASP A 1 97 ? -18.943 16.149 22.611 1.00 54.38 97 ASP A N 1
ATOM 766 C CA . ASP A 1 97 ? -19.655 16.949 23.599 1.00 54.38 97 ASP A CA 1
ATOM 767 C C . ASP A 1 97 ? -20.943 17.442 22.924 1.00 54.38 97 ASP A C 1
ATOM 769 O O . ASP A 1 97 ? -20.990 18.489 22.277 1.00 54.38 97 ASP A O 1
ATOM 773 N N . GLU A 1 98 ? -21.984 16.619 23.002 1.00 57.12 98 GLU A N 1
ATOM 774 C CA . GLU A 1 98 ? -23.354 16.971 22.686 1.00 57.12 98 GLU A CA 1
ATOM 775 C C . GLU A 1 98 ? -23.819 17.857 23.841 1.00 57.12 98 GLU A C 1
ATOM 777 O O . GLU A 1 98 ? -24.409 17.406 24.819 1.00 57.12 98 GLU A O 1
ATOM 782 N N . SER A 1 99 ? -23.445 19.136 23.779 1.00 58.34 99 SER A N 1
ATOM 783 C CA . SER A 1 99 ? -23.980 20.153 24.672 1.00 58.34 99 SER A CA 1
ATOM 784 C C . SER A 1 99 ? -25.408 20.465 24.230 1.00 58.34 99 SER A C 1
ATOM 786 O O . SER A 1 99 ? -25.654 21.451 23.531 1.00 58.34 99 SER A O 1
ATOM 788 N N . ASP A 1 100 ? -26.342 19.593 24.600 1.00 58.91 100 ASP A N 1
ATOM 789 C CA . ASP A 1 100 ? -27.735 19.983 24.768 1.00 58.91 100 ASP A CA 1
ATOM 790 C C . ASP A 1 100 ? -27.831 20.738 26.099 1.00 58.91 100 ASP A C 1
ATOM 792 O O . ASP A 1 100 ? -27.833 20.147 27.176 1.00 58.91 100 ASP A O 1
ATOM 796 N N . ASP A 1 101 ? -27.838 22.066 26.026 1.00 60.06 101 ASP A N 1
ATOM 797 C CA . ASP A 1 101 ? -28.595 22.856 26.991 1.00 60.06 101 ASP A CA 1
ATOM 798 C C . ASP A 1 101 ? -29.405 23.877 26.202 1.00 60.06 101 ASP A C 1
ATOM 800 O O . ASP A 1 101 ? -29.035 25.031 25.977 1.00 60.06 101 ASP A O 1
ATOM 804 N N . SER A 1 102 ? -30.510 23.358 25.681 1.00 66.44 102 SER A N 1
ATOM 805 C CA . SER A 1 102 ? -31.686 24.143 25.363 1.00 66.44 102 SER A CA 1
ATOM 806 C C . SER A 1 102 ? -32.288 24.667 26.673 1.00 66.44 102 SER A C 1
ATOM 808 O O . SER A 1 102 ? -32.884 23.874 27.401 1.00 66.44 102 SER A O 1
ATOM 810 N N . SER A 1 103 ? -32.197 25.972 26.960 1.00 62.59 103 SER A N 1
ATOM 811 C CA . SER A 1 103 ? -33.222 26.780 27.668 1.00 62.59 103 SER A CA 1
ATOM 812 C C . SER A 1 103 ? -32.884 28.270 27.683 1.00 62.59 103 SER A C 1
ATOM 814 O O . SER A 1 103 ? -31.791 28.641 28.159 1.00 62.59 103 SER A O 1
#

Sequence (103 aa):
MPPSAIPPESPRNFKGFSGRASLFTATYNVSQLAPKVQLMATGAHLLAELNCNTCSQYLGYKIVRAFDKSEEWKQDRFLLELAELNNPYTHFFPESDESDDSS

Radius of gyration: 17.46 Å; Cα contacts (8 Å, |Δi|>4): 176; chains: 1; bounding box: 55×43×41 Å

Mean predicted aligned error: 8.83 Å

Nearest PDB structures (foldseek):
  8qbn-assembly1_Y  TM=9.410E-01  e=4.533E-05  Homo sapiens
  7sfz-assembly1_A  TM=7.277E-01  e=1.768E-03  Homo sapiens
  8c6j-assembly1_j  TM=5.621E-01  e=1.669E-02  Homo sapiens
  9fmd-assembly1_56  TM=5.440E-01  e=1.669E-02  Homo sapiens
  2bz0-assembly1_A  TM=6.605E-01  e=1.247E+00  Escherichia coli

Secondary structure (DSSP, 8-state):
--GGGS-TTS-S-EE-SSSEEEEES---SEEEPPPEEEEETTEEEEEEEEEETTT--EEEEEEEEESSGGGGGGTTEEEEEHHHHT-GGGG------------

pLDDT: mean 83.14, std 14.4, range [51.19, 97.12]

Solvent-accessible surface area (backbone atoms only — not comparable to full-atom values): 6353 Å² total; per-residue (Å²): 129,71,75,84,72,51,65,90,87,56,77,88,75,40,67,55,92,92,44,57,22,48,81,34,82,77,86,76,71,61,45,74,50,82,68,42,80,45,80,50,99,87,42,53,30,33,33,18,44,29,23,32,68,86,64,65,45,71,35,39,34,33,28,68,35,41,76,41,80,94,43,42,78,49,38,67,22,34,40,34,27,56,66,54,77,68,47,80,66,68,75,63,72,77,74,75,84,77,80,81,76,89,128

Foldseek 3Di:
DPPVLDPPPDDQFDAFDPGTWGKAQDDPQWDWADWDWDQDPLGIFTWTWIAHNPLRHTFGTAGCQDPDPVCRSSHRITIGDPCRVPPPCSPDPPPPPPPPDDD